Protein AF-A0A441UDS4-F1 (afdb_monomer)

Sequence (72 aa):
MPQHRHSKTPPKEAKLFRNNRSQAVRIPVEFELPGEKVLISREGDRLVIEPVRKAGLAALLDDMPVTSEKFF

Solvent-accessible surface area (backbone atoms only — not comparable to full-atom values): 5163 Å² total; per-residue (Å²): 131,89,74,79,74,76,75,79,74,75,91,75,95,67,67,75,47,76,54,87,98,40,81,44,68,68,75,54,79,96,66,64,66,71,79,94,49,66,49,76,49,74,60,89,95,43,77,48,76,45,56,62,74,72,79,48,75,67,53,57,56,74,70,47,78,85,76,80,73,75,83,125

Mean predicted aligned error: 11.64 Å

Foldseek 3Di:
DPDPPPPCDDDDDWDWDDDDPDIDTDQPPVRDAPDDDWDWDDDPPDIDIHHDDDCDVVVVVVPDPPPPPPPD

pLDDT: mean 79.88, std 18.16, range [36.28, 97.62]

Radius of gyration: 18.91 Å; Cα contacts (8 Å, |Δi|>4): 44; chains: 1; bounding box: 36×60×27 Å

Nearest PDB structures (foldseek):
  6nkl-assembly1_D-2  TM=7.038E-01  e=9.692E-03  Haemophilus influenzae
  3zvk-assembly1_E  TM=7.594E-01  e=1.334E-02  Rickettsia felis
  3zvk-assembly1_H  TM=7.646E-01  e=1.837E-02  Rickettsia felis
  3zvk-assembly1_G  TM=6.521E-01  e=1.723E-02  Rickettsia felis
  6ifm-assembly1_H  TM=7.086E-01  e=7.988E-02  Salmonella enterica subsp. enterica serovar Typhimurium str. LT2

Secondary structure (DSSP, 8-state):
--------PPP----EEEETTEEEEPPPGGGPPSSS-EEEEEETTEEEEEE-----HHHHHHTS--------

Structure (mmCIF, N/CA/C/O backbone):
data_AF-A0A441UDS4-F1
#
_entry.id   AF-A0A441UDS4-F1
#
loop_
_atom_site.group_PDB
_atom_site.id
_atom_site.type_symbol
_atom_site.label_atom_id
_atom_site.label_alt_id
_atom_site.label_comp_id
_atom_site.label_asym_id
_atom_site.label_entity_id
_atom_site.label_seq_id
_atom_site.pdbx_PDB_ins_code
_atom_site.Cartn_x
_atom_site.Cartn_y
_atom_site.Cartn_z
_atom_site.occupancy
_atom_site.B_iso_or_equiv
_atom_site.auth_seq_id
_atom_site.auth_comp_id
_atom_site.auth_asym_id
_atom_site.auth_atom_id
_atom_site.pdbx_PDB_model_num
ATOM 1 N N . MET A 1 1 ? 1.534 23.909 -14.041 1.00 36.28 1 MET A N 1
ATOM 2 C CA . MET A 1 1 ? 1.501 22.853 -13.005 1.00 36.28 1 MET A CA 1
ATOM 3 C C . MET A 1 1 ? 0.637 21.707 -13.517 1.00 36.28 1 MET A C 1
ATOM 5 O O . MET A 1 1 ? -0.564 21.925 -13.645 1.00 36.28 1 MET A O 1
ATOM 9 N N . PRO A 1 2 ? 1.182 20.537 -13.896 1.00 39.94 2 PRO A N 1
ATOM 10 C CA . PRO A 1 2 ? 0.343 19.425 -14.318 1.00 39.94 2 PRO A CA 1
ATOM 11 C C . PRO A 1 2 ? -0.327 18.853 -13.068 1.00 39.94 2 PRO A C 1
ATOM 13 O O . PRO A 1 2 ? 0.276 18.130 -12.278 1.00 39.94 2 PRO A O 1
ATOM 16 N N . GLN A 1 3 ? -1.577 19.247 -12.853 1.00 45.09 3 GLN A N 1
ATOM 17 C CA . GLN A 1 3 ? -2.437 18.629 -11.861 1.00 45.09 3 GLN A CA 1
ATOM 18 C C . GLN A 1 3 ? -2.682 17.201 -12.354 1.00 45.09 3 GLN A C 1
ATOM 20 O O . GLN A 1 3 ? -3.377 17.007 -13.352 1.00 45.09 3 GLN A O 1
ATOM 25 N N . HIS A 1 4 ? -2.061 16.205 -11.715 1.00 45.72 4 HIS A N 1
ATOM 26 C CA . HIS A 1 4 ? -2.416 14.806 -11.937 1.00 45.72 4 HIS A CA 1
ATOM 27 C C . HIS A 1 4 ? -3.887 14.659 -11.558 1.00 45.72 4 HIS A C 1
ATOM 29 O O . HIS A 1 4 ? -4.258 14.619 -10.381 1.00 45.72 4 HIS A O 1
ATOM 35 N N . ARG A 1 5 ? -4.729 14.673 -12.590 1.00 50.94 5 ARG A N 1
ATOM 36 C CA . ARG A 1 5 ? -6.167 14.470 -12.518 1.00 50.94 5 ARG A CA 1
ATOM 37 C C . ARG A 1 5 ? -6.352 13.114 -11.846 1.00 50.94 5 ARG A C 1
ATOM 39 O O . ARG A 1 5 ? -6.081 12.094 -12.467 1.00 50.94 5 ARG A O 1
ATOM 46 N N . HIS A 1 6 ? -6.723 13.103 -10.567 1.00 53.00 6 HIS A N 1
ATOM 47 C CA . HIS A 1 6 ? -7.065 11.870 -9.868 1.00 53.00 6 HIS A CA 1
ATOM 48 C C . HIS A 1 6 ? -8.289 11.294 -10.580 1.00 53.00 6 HIS A C 1
ATOM 50 O O . HIS A 1 6 ? -9.419 11.721 -10.338 1.00 53.00 6 HIS A O 1
ATOM 56 N N . SER A 1 7 ? -8.074 10.369 -11.513 1.00 60.91 7 SER A N 1
ATOM 57 C CA . SER A 1 7 ? -9.138 9.490 -11.970 1.00 60.91 7 SER A CA 1
ATOM 58 C C . SER A 1 7 ? -9.599 8.733 -10.734 1.00 60.91 7 SER A C 1
ATOM 60 O O . SER A 1 7 ? -8.829 7.992 -10.128 1.00 60.91 7 SER A O 1
ATOM 62 N N . LYS A 1 8 ? -10.824 9.011 -10.291 1.00 70.81 8 LYS A N 1
ATOM 63 C CA . LYS A 1 8 ? -11.390 8.451 -9.068 1.00 70.81 8 LYS A CA 1
ATOM 64 C C . LYS A 1 8 ? -11.671 6.963 -9.303 1.00 70.81 8 LYS A C 1
ATOM 66 O O . LYS A 1 8 ? -12.780 6.606 -9.687 1.00 70.81 8 LYS A O 1
ATOM 71 N N . THR A 1 9 ? -10.667 6.107 -9.125 1.00 80.19 9 THR A N 1
ATOM 72 C CA . THR A 1 9 ? -10.867 4.654 -9.128 1.00 80.19 9 THR A CA 1
ATOM 73 C C . THR A 1 9 ? -11.749 4.311 -7.925 1.00 80.19 9 THR A C 1
ATOM 75 O O . THR A 1 9 ? -11.409 4.700 -6.802 1.00 80.19 9 THR A O 1
ATOM 78 N N . PRO A 1 10 ? -12.914 3.666 -8.120 1.00 88.88 10 PRO A N 1
ATOM 79 C CA . PRO A 1 10 ? -13.787 3.311 -7.010 1.00 88.88 10 PRO A CA 1
ATOM 80 C C . PRO A 1 10 ? -13.072 2.333 -6.063 1.00 88.88 10 PRO A C 1
ATOM 82 O O . PRO A 1 10 ? -12.255 1.537 -6.528 1.00 88.88 10 PRO A O 1
ATOM 85 N N . PRO A 1 11 ? -13.363 2.362 -4.749 1.00 89.75 11 PRO A N 1
ATOM 86 C CA . PRO A 1 11 ? -12.786 1.415 -3.802 1.00 89.75 11 PRO A CA 1
ATOM 87 C C . PRO A 1 11 ? -13.079 -0.029 -4.214 1.00 89.75 11 PRO A C 1
ATOM 89 O O . PRO A 1 11 ? -14.173 -0.332 -4.692 1.00 89.75 11 PRO A O 1
ATOM 92 N N . LYS A 1 12 ? -12.119 -0.925 -3.982 1.00 90.88 12 LYS A N 1
ATOM 93 C CA . LYS A 1 12 ? -12.275 -2.358 -4.234 1.00 90.88 12 LYS A CA 1
ATOM 94 C C . LYS A 1 12 ? -11.923 -3.142 -2.983 1.00 90.88 12 LYS A C 1
ATOM 96 O O . LYS A 1 12 ? -10.925 -2.853 -2.325 1.00 90.88 12 LYS A O 1
ATOM 101 N N . GLU A 1 13 ? -12.736 -4.141 -2.667 1.00 93.19 13 GLU A N 1
ATOM 102 C CA . GLU A 1 13 ? -12.427 -5.062 -1.581 1.00 93.19 13 GLU A CA 1
ATOM 103 C C . GLU A 1 13 ? -11.206 -5.912 -1.948 1.00 93.19 13 GLU A C 1
ATOM 105 O O . GLU A 1 13 ? -11.115 -6.474 -3.042 1.00 93.19 13 GLU A O 1
ATOM 110 N N . ALA A 1 14 ? -10.258 -6.011 -1.020 1.00 92.06 14 ALA A N 1
ATOM 111 C CA . ALA A 1 14 ? -9.058 -6.817 -1.171 1.00 92.06 14 ALA A CA 1
ATOM 112 C C . ALA A 1 14 ? -8.926 -7.782 0.009 1.00 92.06 14 ALA A C 1
ATOM 114 O O . ALA A 1 14 ? -9.218 -7.449 1.158 1.00 92.06 14 ALA A O 1
ATOM 115 N N . LYS A 1 15 ? -8.456 -8.998 -0.272 1.00 93.06 15 LYS A N 1
ATOM 116 C CA . LYS A 1 15 ? -8.276 -10.026 0.753 1.00 93.06 15 LYS A CA 1
ATOM 117 C C . LYS A 1 15 ? -6.993 -9.779 1.545 1.00 93.06 15 LYS A C 1
ATOM 119 O O . LYS A 1 15 ? -5.903 -9.705 0.975 1.00 93.06 15 LYS A O 1
ATOM 124 N N . LEU A 1 16 ? -7.128 -9.729 2.867 1.00 95.94 16 LEU A N 1
ATOM 125 C CA . LEU A 1 16 ? -6.003 -9.754 3.795 1.00 95.94 16 LEU A CA 1
ATOM 126 C C . LEU A 1 16 ? -5.436 -11.170 3.906 1.00 95.94 16 LEU A C 1
ATOM 128 O O . LEU A 1 16 ? -6.175 -12.156 3.948 1.00 95.94 16 LEU A O 1
ATOM 132 N N . PHE A 1 17 ? -4.116 -11.270 3.978 1.00 97.12 17 PHE A N 1
ATOM 133 C CA . PHE A 1 17 ? -3.417 -12.531 4.189 1.00 97.12 17 PHE A CA 1
ATOM 134 C C . PHE A 1 17 ? -2.178 -12.332 5.065 1.00 97.12 17 PHE A C 1
ATOM 136 O O . PHE A 1 17 ? -1.837 -11.217 5.468 1.00 97.12 17 PHE A O 1
ATOM 143 N N . ARG A 1 18 ? -1.519 -13.439 5.409 1.00 97.62 18 ARG A N 1
ATOM 144 C CA . ARG A 1 18 ? -0.287 -13.446 6.201 1.00 97.62 18 ARG A CA 1
ATOM 145 C C . ARG A 1 18 ? 0.909 -13.711 5.294 1.00 97.62 18 ARG A C 1
ATOM 147 O O . ARG A 1 18 ? 0.886 -14.659 4.517 1.00 97.62 18 ARG A O 1
ATOM 154 N N . ASN A 1 19 ? 1.946 -12.887 5.424 1.00 95.44 19 ASN A N 1
ATOM 155 C CA . ASN A 1 19 ? 3.274 -13.133 4.871 1.00 95.44 19 ASN A CA 1
ATOM 156 C C . ASN A 1 19 ? 4.244 -13.277 6.049 1.00 95.44 19 ASN A C 1
ATOM 158 O O . ASN A 1 19 ? 4.627 -12.285 6.676 1.00 95.44 19 ASN A O 1
ATOM 162 N N . ASN A 1 20 ? 4.576 -14.521 6.404 1.00 95.12 20 ASN A N 1
ATOM 163 C CA . ASN A 1 20 ? 5.300 -14.860 7.629 1.00 95.12 20 ASN A CA 1
ATOM 164 C C . ASN A 1 20 ? 4.637 -14.235 8.878 1.00 95.12 20 ASN A C 1
ATOM 166 O 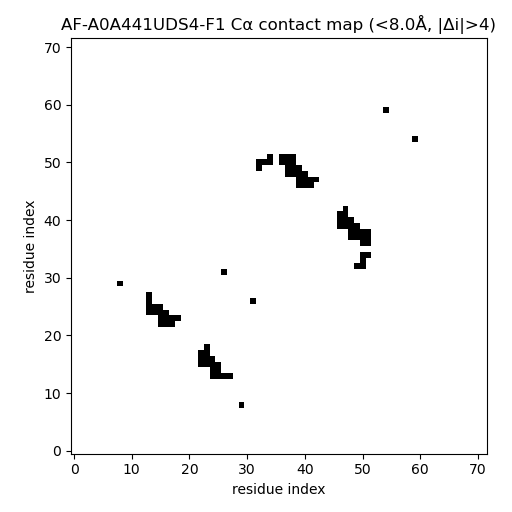O . ASN A 1 20 ? 3.481 -14.519 9.206 1.00 95.12 20 ASN A O 1
ATOM 170 N N . ARG A 1 21 ? 5.360 -13.355 9.582 1.00 96.62 21 ARG A N 1
ATOM 171 C CA . ARG A 1 21 ? 4.888 -12.653 10.787 1.00 96.62 21 ARG A CA 1
ATOM 172 C C . ARG A 1 21 ? 4.148 -11.344 10.484 1.00 96.62 21 ARG A C 1
ATOM 174 O O . ARG A 1 21 ? 3.646 -10.723 11.423 1.00 96.62 21 ARG A O 1
ATOM 181 N N . SER A 1 22 ? 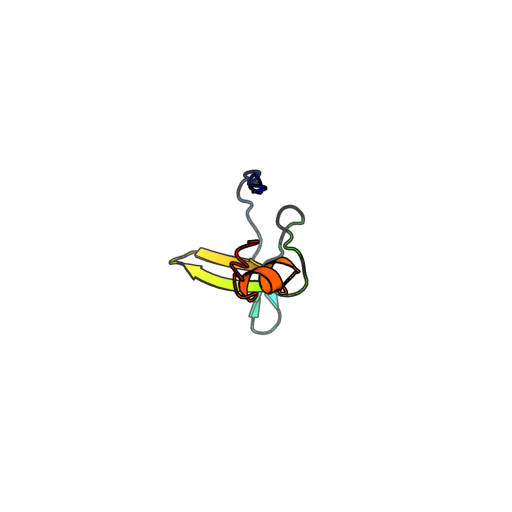3.992 -10.973 9.216 1.00 96.75 22 SER A N 1
ATOM 182 C CA . SER A 1 22 ? 3.364 -9.719 8.791 1.00 96.75 22 SER A CA 1
ATOM 183 C C . SER A 1 22 ? 1.990 -9.942 8.159 1.00 96.75 22 SER A C 1
ATOM 185 O O . SER A 1 22 ? 1.712 -10.985 7.565 1.00 96.75 22 SER A O 1
ATOM 187 N N . GLN A 1 23 ? 1.108 -8.954 8.299 1.00 96.44 23 GLN A N 1
ATOM 188 C CA . GLN A 1 23 ? -0.135 -8.876 7.533 1.00 96.44 23 GLN A CA 1
ATOM 189 C C . GLN A 1 23 ? 0.165 -8.240 6.176 1.00 96.44 23 GLN A C 1
ATOM 191 O O . GLN A 1 23 ? 0.983 -7.327 6.092 1.00 96.44 23 GLN A O 1
ATOM 196 N N . ALA A 1 24 ? -0.483 -8.730 5.127 1.00 96.12 24 ALA A N 1
ATOM 197 C CA . ALA A 1 24 ? -0.304 -8.245 3.770 1.00 96.12 24 ALA A CA 1
ATOM 198 C C . ALA A 1 24 ? -1.648 -8.159 3.037 1.00 96.12 24 ALA A C 1
ATOM 200 O O . ALA A 1 24 ? -2.613 -8.852 3.374 1.00 96.12 24 ALA A O 1
ATOM 201 N N . VAL A 1 25 ? -1.685 -7.308 2.015 1.00 95.19 25 VAL A N 1
ATOM 202 C CA . VAL A 1 25 ? -2.791 -7.159 1.067 1.00 95.19 25 VAL A CA 1
ATOM 203 C C . VAL A 1 25 ? -2.229 -7.279 -0.346 1.00 95.19 25 VAL A C 1
ATOM 205 O O . VAL A 1 25 ? -1.111 -6.839 -0.608 1.00 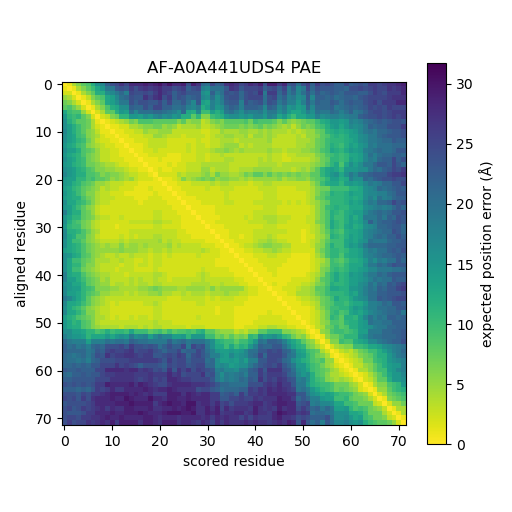95.19 25 VAL A O 1
ATOM 208 N N . ARG A 1 26 ? -2.965 -7.928 -1.254 1.00 94.12 26 ARG A N 1
ATOM 209 C CA . ARG A 1 26 ? -2.602 -7.930 -2.676 1.00 94.12 26 ARG A CA 1
ATOM 210 C C . ARG A 1 26 ? -3.155 -6.650 -3.275 1.00 94.12 26 ARG A C 1
ATOM 212 O O . ARG A 1 26 ? -4.365 -6.456 -3.220 1.00 94.12 26 ARG A O 1
ATOM 219 N N . ILE A 1 27 ? -2.284 -5.802 -3.807 1.00 93.31 27 ILE A N 1
ATOM 220 C CA . ILE A 1 27 ? -2.679 -4.571 -4.491 1.00 93.31 27 ILE A CA 1
ATOM 221 C C . ILE A 1 27 ? -3.158 -4.968 -5.897 1.00 93.31 27 ILE A C 1
ATOM 223 O O . ILE A 1 27 ? -2.369 -5.554 -6.641 1.00 93.31 27 ILE A O 1
ATOM 227 N N . PRO A 1 28 ? -4.437 -4.745 -6.255 1.00 92.12 28 PRO A N 1
ATOM 228 C CA . PRO A 1 28 ? -4.906 -4.954 -7.624 1.00 92.12 28 PRO A CA 1
ATOM 229 C C . PRO A 1 28 ? -4.161 -4.037 -8.607 1.00 92.12 28 PRO A C 1
ATOM 231 O O . PRO A 1 28 ? -3.765 -2.938 -8.227 1.00 92.12 28 PRO A O 1
ATOM 234 N N . VAL A 1 29 ? -3.997 -4.467 -9.861 1.00 92.56 29 VAL A N 1
ATOM 235 C CA . VAL A 1 29 ? -3.199 -3.756 -10.885 1.00 92.56 29 VAL A CA 1
ATOM 236 C C . VAL A 1 29 ? -3.661 -2.312 -11.110 1.00 92.56 29 VAL A C 1
ATOM 238 O O . VAL A 1 29 ? -2.854 -1.419 -11.336 1.00 92.56 29 VAL A O 1
ATOM 241 N N . GLU A 1 30 ? -4.959 -2.044 -10.972 1.00 90.69 30 GLU A N 1
ATOM 242 C CA . GLU A 1 30 ? -5.529 -0.701 -11.100 1.00 90.69 30 GLU A CA 1
ATOM 243 C C . GLU A 1 30 ? -5.130 0.268 -9.965 1.00 90.69 30 GLU A C 1
ATOM 245 O O . GLU A 1 30 ? -5.345 1.474 -10.090 1.00 90.69 30 GLU A O 1
ATOM 250 N N . PHE A 1 31 ? -4.559 -0.247 -8.870 1.00 92.75 31 PHE A N 1
ATOM 251 C CA . PHE A 1 31 ? -4.034 0.518 -7.732 1.00 92.75 31 PHE A CA 1
ATOM 252 C C . PHE A 1 31 ? -2.509 0.380 -7.580 1.00 92.75 31 PHE A C 1
ATOM 254 O O . PHE A 1 31 ? -1.969 0.725 -6.527 1.00 92.75 31 PHE A O 1
ATOM 261 N N . GLU A 1 32 ? -1.812 -0.160 -8.583 1.00 92.31 32 GLU A N 1
ATOM 262 C CA . GLU A 1 32 ? -0.362 -0.344 -8.534 1.00 92.31 32 GLU A CA 1
ATOM 263 C C . GLU A 1 32 ? 0.361 1.000 -8.350 1.00 92.31 32 GLU A C 1
ATOM 265 O O . GLU A 1 32 ? 0.090 1.985 -9.041 1.00 92.31 32 GLU A O 1
ATOM 270 N N . LEU A 1 33 ? 1.276 1.049 -7.379 1.00 91.94 33 LEU A N 1
ATOM 271 C CA . LEU A 1 33 ? 2.082 2.232 -7.096 1.00 91.94 33 LEU A CA 1
ATOM 272 C C . LEU A 1 33 ? 3.413 2.148 -7.849 1.00 91.94 33 LEU A C 1
ATOM 274 O O . LEU A 1 33 ? 3.997 1.069 -7.933 1.00 91.94 33 LEU A O 1
ATOM 278 N N . PRO A 1 34 ? 3.937 3.276 -8.357 1.00 90.69 34 PRO A N 1
ATOM 279 C CA . PRO A 1 34 ? 5.223 3.278 -9.034 1.00 90.69 34 PRO A CA 1
ATOM 280 C C . PRO A 1 34 ? 6.377 3.019 -8.055 1.00 90.69 34 PRO A C 1
ATOM 282 O O . PRO A 1 34 ? 6.374 3.498 -6.919 1.00 90.69 34 PRO A O 1
ATOM 285 N N . GLY A 1 35 ? 7.422 2.354 -8.547 1.00 89.81 35 GLY A N 1
ATOM 286 C CA . GLY A 1 35 ? 8.658 2.106 -7.804 1.00 89.81 35 GLY A CA 1
ATOM 287 C C . GLY A 1 35 ? 8.637 0.822 -6.971 1.00 89.81 35 GLY A C 1
ATOM 288 O O . GLY A 1 35 ? 7.771 -0.028 -7.118 1.00 89.81 35 GLY A O 1
ATOM 289 N N . GLU A 1 36 ? 9.643 0.670 -6.106 1.00 91.00 36 GLU A N 1
ATOM 290 C CA . GLU A 1 36 ? 9.882 -0.570 -5.340 1.00 91.00 36 GLU A CA 1
ATOM 291 C C . GLU A 1 36 ? 9.591 -0.426 -3.839 1.00 91.00 36 GLU A C 1
ATOM 293 O O . GLU A 1 36 ? 9.570 -1.410 -3.101 1.00 91.00 36 GLU A O 1
ATOM 298 N N . LYS A 1 37 ? 9.429 0.812 -3.356 1.00 92.88 37 LYS A N 1
ATOM 299 C CA . LYS A 1 37 ? 9.284 1.130 -1.933 1.00 92.88 37 LYS A CA 1
ATOM 300 C C . LYS A 1 37 ? 8.133 2.095 -1.720 1.00 92.88 37 LYS A C 1
ATOM 302 O O . LYS A 1 37 ? 7.934 3.021 -2.504 1.00 92.88 37 LYS A O 1
ATOM 307 N N . VAL A 1 38 ? 7.442 1.910 -0.604 1.00 95.38 38 VAL A N 1
ATOM 308 C CA . VAL A 1 38 ? 6.324 2.747 -0.170 1.00 95.38 38 VAL A CA 1
ATOM 309 C C . VAL A 1 38 ? 6.525 3.191 1.274 1.00 95.38 38 VAL A C 1
ATOM 311 O O . VAL A 1 38 ? 7.146 2.477 2.067 1.00 95.38 38 VAL A O 1
ATOM 314 N N . LEU A 1 39 ? 5.999 4.363 1.608 1.00 95.25 39 LEU A N 1
ATOM 315 C CA . LEU A 1 39 ? 5.768 4.793 2.980 1.00 95.25 39 LEU A CA 1
ATOM 316 C C . LEU A 1 39 ? 4.359 4.366 3.382 1.00 95.25 39 LEU A C 1
ATOM 318 O O . LEU A 1 39 ? 3.440 4.370 2.562 1.00 95.25 39 LEU A O 1
ATOM 322 N N . ILE A 1 40 ? 4.206 3.975 4.643 1.00 95.81 40 ILE A N 1
ATOM 323 C CA . ILE A 1 40 ? 2.921 3.590 5.219 1.00 95.81 40 ILE A CA 1
ATOM 324 C C . ILE A 1 40 ? 2.706 4.440 6.464 1.00 95.81 40 ILE A C 1
ATOM 326 O O . ILE A 1 40 ? 3.518 4.396 7.389 1.00 95.81 40 ILE A O 1
ATOM 330 N N . SER A 1 41 ? 1.603 5.177 6.500 1.00 96.69 41 SER A N 1
ATOM 331 C CA . SER A 1 41 ? 1.152 5.939 7.662 1.00 96.69 41 SER A CA 1
ATOM 332 C C . SER A 1 41 ? -0.280 5.547 8.033 1.00 96.69 41 SER A C 1
ATOM 334 O O . SER A 1 41 ? -0.979 4.850 7.290 1.00 96.69 41 SER A O 1
ATOM 336 N N . ARG A 1 42 ? -0.706 5.923 9.240 1.00 96.62 42 ARG A N 1
ATOM 337 C CA . ARG A 1 42 ? -2.045 5.633 9.754 1.00 96.62 42 ARG A CA 1
ATOM 338 C C . ARG A 1 42 ? -2.760 6.932 10.087 1.00 96.62 42 ARG A C 1
ATOM 340 O O . ARG A 1 42 ? -2.250 7.724 10.872 1.00 96.62 42 ARG A O 1
ATOM 347 N N . GLU A 1 43 ? -3.966 7.080 9.557 1.00 96.62 43 GLU A N 1
ATOM 348 C CA . GLU A 1 43 ? -4.870 8.195 9.831 1.00 96.62 43 GLU A CA 1
ATOM 349 C C . GLU A 1 43 ? -6.186 7.626 10.368 1.00 96.62 43 GLU A C 1
ATOM 351 O O . GLU A 1 43 ? -7.034 7.149 9.613 1.00 96.62 43 GLU A O 1
ATOM 356 N N . GLY A 1 44 ? -6.326 7.598 11.697 1.00 96.25 44 GLY A N 1
ATOM 357 C CA . GLY A 1 44 ? -7.456 6.942 12.357 1.00 96.25 44 GLY A CA 1
ATOM 358 C C . GLY A 1 44 ? -7.519 5.445 12.033 1.00 96.25 44 GLY A C 1
ATOM 359 O O . GLY A 1 44 ? -6.607 4.680 12.365 1.00 96.25 44 GLY A O 1
ATOM 360 N N . ASP A 1 45 ? -8.599 5.027 11.377 1.00 94.50 45 ASP A N 1
ATOM 361 C CA . ASP A 1 45 ? -8.836 3.652 10.929 1.00 94.50 45 ASP A CA 1
ATOM 362 C C . ASP A 1 45 ? -8.225 3.340 9.550 1.00 94.50 45 ASP A C 1
ATOM 364 O O . ASP A 1 45 ? -8.183 2.177 9.140 1.00 94.50 45 ASP A O 1
ATOM 368 N N . ARG A 1 46 ? -7.687 4.346 8.851 1.00 93.81 46 ARG A N 1
ATOM 369 C CA . ARG A 1 46 ? -7.151 4.212 7.491 1.00 93.81 46 ARG A CA 1
ATOM 370 C C . ARG A 1 46 ? -5.644 3.992 7.501 1.00 93.81 46 ARG A C 1
ATOM 372 O O . ARG A 1 46 ? -4.913 4.609 8.275 1.00 93.81 46 ARG A O 1
ATOM 379 N N . LEU A 1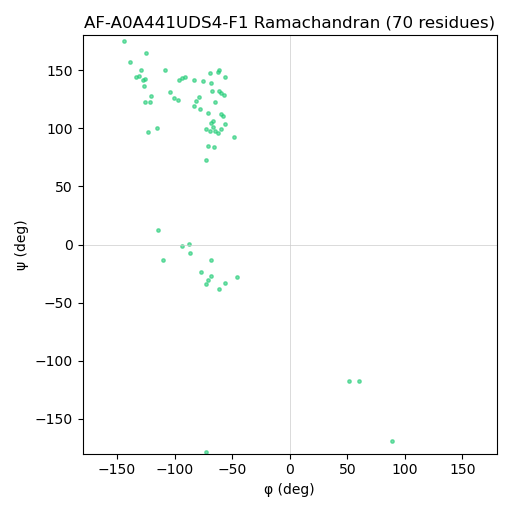 47 ? -5.177 3.129 6.602 1.00 94.75 47 LEU A N 1
ATOM 380 C CA . LEU A 1 47 ? -3.769 3.056 6.220 1.00 94.75 47 LEU A CA 1
ATOM 381 C C . LEU A 1 47 ? -3.576 3.851 4.933 1.00 94.75 47 LEU A C 1
ATOM 383 O O . LEU A 1 47 ? -4.241 3.572 3.934 1.00 94.75 47 LEU A O 1
ATOM 387 N N . VAL A 1 48 ? -2.666 4.817 4.967 1.00 94.62 48 VAL A N 1
ATOM 388 C CA . VAL A 1 48 ? -2.260 5.603 3.803 1.00 94.62 48 VAL A CA 1
ATOM 389 C C . VAL A 1 48 ? -0.938 5.032 3.308 1.00 94.62 48 VAL A C 1
ATOM 391 O O . VAL A 1 48 ? 0.001 4.860 4.086 1.00 94.62 48 VAL A O 1
ATOM 394 N N . ILE A 1 49 ? -0.889 4.672 2.026 1.00 94.81 49 ILE A N 1
ATOM 395 C CA . ILE A 1 49 ? 0.286 4.086 1.380 1.00 94.81 49 ILE A CA 1
ATOM 396 C C . ILE A 1 49 ? 0.674 4.995 0.222 1.00 94.81 49 ILE A C 1
ATOM 398 O O . ILE A 1 49 ? -0.134 5.232 -0.676 1.00 94.81 49 ILE A O 1
ATOM 402 N N . GLU A 1 50 ? 1.906 5.487 0.232 1.00 93.25 50 GLU A N 1
ATOM 403 C CA . GLU A 1 50 ? 2.420 6.397 -0.791 1.00 93.25 50 GLU A CA 1
ATOM 404 C C . GLU A 1 50 ? 3.780 5.920 -1.321 1.00 93.25 50 GLU A C 1
ATOM 406 O O . GLU A 1 50 ? 4.568 5.343 -0.569 1.00 93.25 50 GLU A O 1
ATOM 411 N N . PRO A 1 51 ? 4.090 6.115 -2.614 1.00 93.69 51 PRO A N 1
ATOM 412 C CA . PRO A 1 51 ? 5.375 5.706 -3.167 1.00 93.69 51 PRO A CA 1
ATOM 413 C C . PRO A 1 51 ? 6.506 6.564 -2.594 1.00 93.69 51 PRO A C 1
ATOM 415 O O . PRO A 1 51 ? 6.390 7.789 -2.505 1.00 93.69 51 PRO A O 1
ATOM 418 N N . VAL A 1 52 ? 7.643 5.939 -2.277 1.00 90.81 52 VAL A N 1
ATOM 419 C CA . VAL A 1 52 ? 8.862 6.683 -1.935 1.00 90.81 52 VAL A CA 1
ATOM 420 C C . VAL A 1 52 ? 9.353 7.380 -3.200 1.00 90.81 52 VAL A C 1
ATOM 422 O O . VAL A 1 52 ? 9.927 6.754 -4.096 1.00 90.81 52 VAL A O 1
ATOM 425 N N . ARG A 1 53 ? 9.139 8.693 -3.286 1.00 79.94 53 ARG A N 1
ATOM 426 C CA . ARG A 1 53 ? 9.665 9.500 -4.387 1.00 79.94 53 ARG A CA 1
ATOM 427 C C . ARG A 1 53 ? 11.176 9.600 -4.219 1.00 79.94 53 ARG A C 1
ATOM 429 O O . ARG A 1 53 ? 11.659 10.228 -3.282 1.00 79.94 53 ARG A O 1
ATOM 436 N N . LYS A 1 54 ? 11.940 9.000 -5.134 1.00 66.81 54 LYS A N 1
ATOM 437 C CA . LYS A 1 54 ? 13.333 9.420 -5.311 1.00 66.81 54 LYS A CA 1
ATOM 438 C C . LYS A 1 54 ? 13.284 10.881 -5.738 1.00 66.81 54 LYS A C 1
ATOM 440 O O . LYS A 1 54 ? 12.485 11.218 -6.610 1.00 66.81 54 LYS A O 1
ATOM 445 N N . ALA A 1 55 ? 14.094 11.717 -5.100 1.00 58.94 55 ALA A N 1
ATOM 446 C CA . ALA A 1 55 ? 14.352 13.088 -5.506 1.00 58.94 55 ALA A CA 1
ATOM 447 C C . ALA A 1 55 ? 14.672 13.113 -7.012 1.00 58.94 55 ALA A C 1
ATOM 449 O O . ALA A 1 55 ? 15.791 12.836 -7.430 1.00 58.94 55 ALA A O 1
ATOM 450 N N . GLY A 1 56 ? 13.653 13.328 -7.846 1.00 61.31 56 GLY A N 1
ATOM 451 C CA . GLY A 1 56 ? 13.839 13.597 -9.264 1.00 61.31 56 GLY A CA 1
ATOM 452 C C . GLY A 1 56 ? 14.400 15.004 -9.427 1.00 61.31 56 GLY A C 1
ATOM 453 O O . GLY A 1 56 ? 14.564 15.723 -8.446 1.00 61.31 56 GLY A O 1
ATOM 454 N N . LEU A 1 57 ? 14.616 15.436 -10.668 1.00 59.59 57 LEU A N 1
ATOM 455 C CA . LEU A 1 57 ? 15.077 16.793 -10.997 1.00 59.59 57 LEU A CA 1
ATOM 456 C C . LEU A 1 57 ? 14.315 17.908 -10.233 1.00 59.59 57 LEU A C 1
ATOM 458 O O . LEU A 1 57 ? 14.881 18.946 -9.930 1.00 59.59 57 LEU A O 1
ATOM 462 N N . ALA A 1 58 ? 13.053 17.660 -9.857 1.00 61.03 58 ALA A N 1
ATOM 463 C CA . ALA A 1 58 ? 12.233 18.532 -9.013 1.00 61.03 58 ALA A CA 1
ATOM 464 C C . ALA A 1 58 ? 12.785 18.770 -7.592 1.00 61.03 58 ALA A C 1
ATOM 466 O O . ALA A 1 58 ? 12.706 19.883 -7.097 1.00 61.03 58 ALA A O 1
ATOM 467 N N . ALA A 1 59 ? 13.367 17.762 -6.943 1.00 59.16 59 ALA A N 1
ATOM 468 C CA . ALA A 1 59 ? 13.961 17.922 -5.615 1.00 59.16 59 ALA A CA 1
ATOM 469 C C . ALA A 1 59 ? 15.334 18.620 -5.664 1.00 59.16 59 ALA A C 1
ATOM 471 O O . ALA A 1 59 ? 15.725 19.243 -4.688 1.00 59.16 59 ALA A O 1
ATOM 472 N N . LEU A 1 60 ? 16.039 18.559 -6.803 1.00 57.66 60 LEU A N 1
ATOM 473 C CA . LEU A 1 60 ? 17.224 19.393 -7.064 1.00 57.66 60 LEU A CA 1
ATOM 474 C C . LEU A 1 60 ? 16.853 20.867 -7.287 1.00 57.66 60 LEU A C 1
ATOM 476 O O . LEU A 1 60 ? 17.642 21.746 -6.967 1.00 57.66 60 LEU A O 1
ATOM 480 N N . LEU A 1 61 ? 15.663 21.139 -7.836 1.00 62.69 61 LEU A N 1
ATOM 481 C CA . LEU A 1 61 ? 15.160 22.501 -8.040 1.00 62.69 61 LEU A CA 1
ATOM 482 C C . LEU A 1 61 ? 14.734 23.173 -6.725 1.00 62.69 61 LEU A C 1
ATOM 484 O O . LEU A 1 61 ? 14.934 24.375 -6.594 1.00 62.69 61 LEU A O 1
ATOM 488 N N . ASP A 1 62 ? 14.202 22.418 -5.757 1.00 60.88 62 ASP A N 1
ATOM 489 C CA . ASP A 1 62 ? 13.861 22.944 -4.421 1.00 60.88 62 ASP A CA 1
ATOM 490 C C . ASP A 1 62 ? 15.103 23.322 -3.590 1.00 60.88 6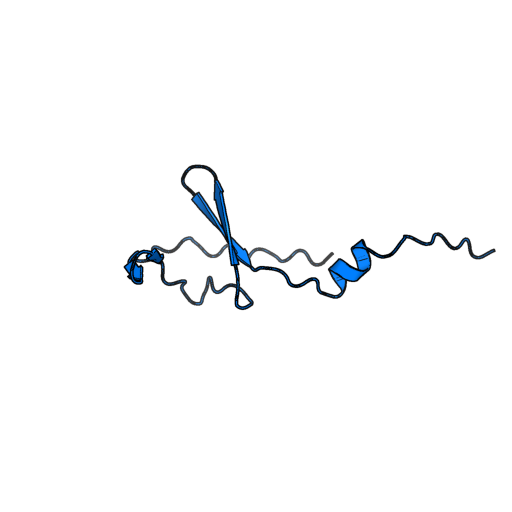2 ASP A C 1
ATOM 492 O O . ASP A 1 62 ? 15.021 24.206 -2.740 1.00 60.88 62 ASP A O 1
ATOM 496 N N . ASP A 1 63 ? 16.250 22.681 -3.840 1.00 60.19 63 ASP A N 1
ATOM 497 C CA . ASP A 1 63 ? 17.510 22.930 -3.117 1.00 60.19 63 ASP A CA 1
ATOM 498 C C . ASP A 1 63 ? 18.412 23.966 -3.817 1.00 60.19 63 ASP A C 1
ATOM 500 O O . ASP A 1 63 ? 19.491 24.313 -3.333 1.00 60.19 63 ASP A O 1
ATOM 504 N N . MET A 1 64 ? 17.992 24.484 -4.978 1.00 56.34 64 MET A N 1
ATOM 505 C CA . MET A 1 64 ? 18.756 25.500 -5.692 1.00 56.34 64 MET A CA 1
ATOM 506 C C . MET A 1 64 ? 18.466 26.875 -5.069 1.00 56.34 64 MET A C 1
ATOM 508 O O . MET A 1 64 ? 17.303 27.287 -5.025 1.00 56.34 64 MET A O 1
ATOM 512 N N . PRO A 1 65 ? 19.483 27.625 -4.598 1.00 59.16 65 PRO A N 1
ATOM 513 C CA . PRO A 1 65 ? 19.258 28.986 -4.138 1.00 59.16 65 PRO A CA 1
ATOM 514 C C . PRO A 1 65 ? 18.627 29.778 -5.283 1.00 59.16 65 PRO A C 1
ATOM 516 O O . PRO A 1 65 ? 19.130 29.760 -6.408 1.00 59.16 65 PRO A O 1
ATOM 519 N N . VAL A 1 66 ? 17.511 30.458 -5.003 1.00 63.03 66 VAL A N 1
ATOM 520 C CA . VAL A 1 66 ? 16.881 31.3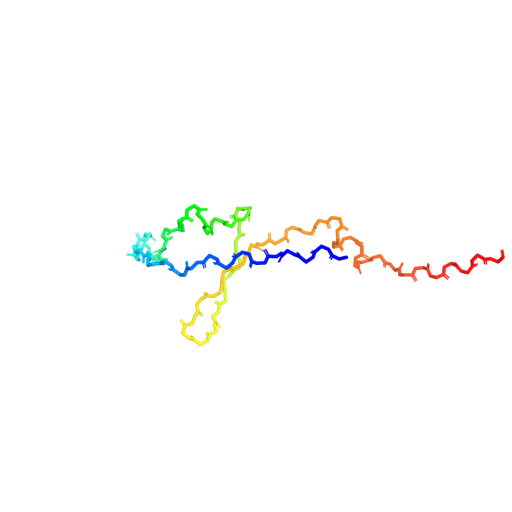86 -5.946 1.00 63.03 66 VAL A CA 1
ATOM 521 C C . VAL A 1 66 ? 17.844 32.552 -6.133 1.00 63.03 66 VAL A C 1
ATOM 523 O O . VAL A 1 66 ? 17.754 33.576 -5.452 1.00 63.03 66 VAL A O 1
ATOM 526 N N . THR A 1 67 ? 18.816 32.391 -7.025 1.00 64.69 67 THR A N 1
ATOM 527 C CA . THR A 1 67 ? 19.713 33.472 -7.395 1.00 64.69 67 THR A CA 1
ATOM 528 C C . THR A 1 67 ? 18.882 34.467 -8.183 1.00 64.69 67 THR A C 1
ATOM 530 O O . THR A 1 67 ? 18.620 34.304 -9.372 1.00 64.69 67 THR A O 1
ATOM 533 N N . SER A 1 68 ? 18.429 35.511 -7.495 1.00 62.91 68 SER A N 1
ATOM 534 C CA . SER A 1 68 ? 17.967 36.733 -8.141 1.00 62.91 68 SER A CA 1
ATOM 535 C C . SER A 1 68 ? 19.201 37.461 -8.663 1.00 62.91 68 SER A C 1
ATOM 537 O O . SER A 1 68 ? 19.648 38.451 -8.085 1.00 62.91 68 SER A O 1
ATOM 539 N N . GLU A 1 69 ? 19.795 36.933 -9.730 1.00 62.0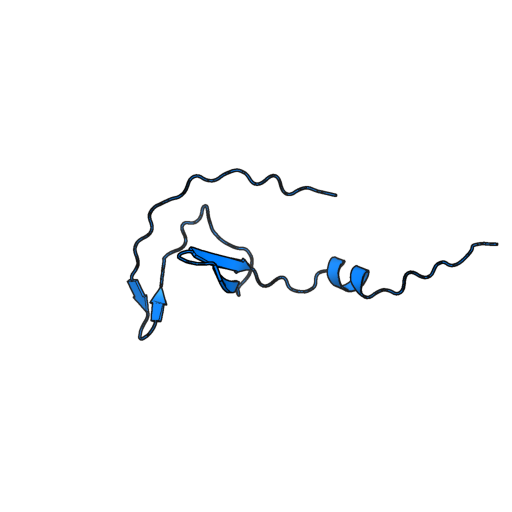6 69 GLU A N 1
ATOM 540 C CA . GLU A 1 69 ? 20.727 37.698 -10.541 1.00 62.06 69 GLU A CA 1
ATOM 541 C C . GLU A 1 69 ? 19.902 38.801 -11.198 1.00 62.06 69 GLU A C 1
ATOM 543 O O . GLU A 1 69 ? 19.122 38.588 -12.126 1.00 62.06 69 GLU A O 1
ATOM 548 N N . LYS A 1 70 ? 20.003 39.999 -10.621 1.00 54.59 70 LYS A N 1
ATOM 549 C CA . LYS A 1 70 ? 19.563 41.218 -11.281 1.00 54.59 70 LYS A CA 1
ATOM 550 C C . LYS A 1 70 ? 20.464 41.386 -12.496 1.00 54.59 70 LYS A C 1
ATOM 552 O O . LYS A 1 70 ? 21.587 41.865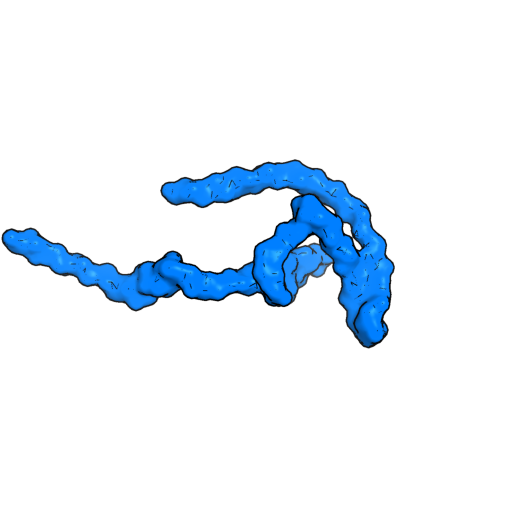 -12.365 1.00 54.59 70 LYS A O 1
ATOM 557 N N . PHE A 1 71 ? 19.974 40.953 -13.651 1.00 59.66 71 PHE A N 1
ATOM 558 C CA . PHE A 1 71 ? 20.520 41.360 -14.936 1.00 59.66 71 PHE A CA 1
ATOM 559 C C . PHE A 1 71 ? 20.417 42.891 -14.993 1.00 59.66 71 PHE A C 1
ATOM 561 O O . 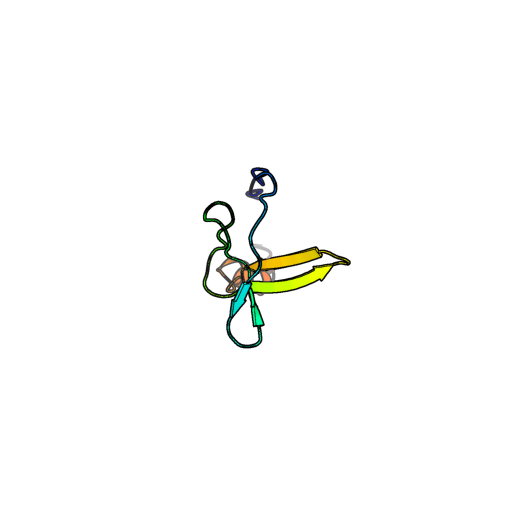PHE A 1 71 ? 19.313 43.437 -14.942 1.00 59.66 71 PHE A O 1
ATOM 568 N N . PHE A 1 72 ? 21.574 43.550 -14.935 1.00 60.84 72 PHE A N 1
ATOM 569 C CA . PHE A 1 72 ? 21.722 45.002 -15.021 1.00 60.84 72 PHE A CA 1
ATOM 570 C C . PHE A 1 72 ? 21.605 45.466 -16.473 1.00 60.84 72 PHE A C 1
ATOM 572 O O . PHE A 1 72 ? 22.023 44.691 -17.365 1.00 60.84 72 PHE A O 1
#